Protein AF-A0A126QL13-F1 (afdb_monomer)

Solvent-accessible surface area (backbone atoms only — not comparable to full-atom values): 5500 Å² total; per-residue (Å²): 143,84,86,92,81,84,71,74,71,71,60,62,61,65,64,71,64,62,64,85,47,54,42,62,46,41,93,91,45,57,73,70,60,29,54,53,49,50,53,56,52,50,51,54,23,47,51,55,14,39,73,75,29,77,85,41,64,72,57,19,54,54,44,24,54,50,45,41,42,75,73,53,38,46,80,27,97,86,20,73,67,89,78,80,80,72,74,85,129

Secondary structure (DSSP, 8-state):
------SSHHHHHHHTT-----SEE-SS--HHHHHHHHHHHHHHHHHHHHHH-TT-HHHHHHHHHHHHHHTTPEE-TT-----------

Structure (mmCIF, N/CA/C/O backbone):
data_AF-A0A126QL13-F1
#
_entry.id   AF-A0A126QL13-F1
#
loop_
_atom_site.group_PDB
_atom_site.id
_atom_site.type_symbol
_atom_site.label_atom_id
_atom_site.label_alt_id
_atom_site.label_comp_id
_atom_site.label_asym_id
_atom_site.label_entity_id
_atom_site.label_seq_id
_atom_site.pdbx_PDB_ins_code
_atom_site.Cartn_x
_atom_site.Cartn_y
_atom_site.Cartn_z
_atom_site.occupancy
_atom_site.B_iso_or_equiv
_atom_site.auth_seq_id
_atom_site.auth_comp_id
_atom_site.auth_asym_id
_atom_site.auth_atom_id
_atom_site.pdbx_PDB_model_num
ATOM 1 N N . MET A 1 1 ? 55.341 -12.832 20.614 1.00 45.66 1 MET A N 1
ATOM 2 C CA . MET A 1 1 ? 54.413 -11.914 19.919 1.00 45.66 1 MET A CA 1
ATOM 3 C C . MET A 1 1 ? 53.752 -12.659 18.772 1.00 45.66 1 MET A C 1
ATOM 5 O O . MET A 1 1 ? 54.481 -13.091 17.890 1.00 45.66 1 MET A O 1
ATOM 9 N N . ARG A 1 2 ? 52.424 -12.830 18.801 1.00 45.56 2 ARG A N 1
ATOM 10 C CA . ARG A 1 2 ? 51.504 -12.825 17.642 1.00 45.56 2 ARG A CA 1
ATOM 11 C C . ARG A 1 2 ? 50.120 -13.261 18.130 1.00 45.56 2 ARG A C 1
ATOM 13 O O . ARG A 1 2 ? 49.826 -14.443 18.243 1.00 45.56 2 ARG A O 1
ATOM 20 N N . ASN A 1 3 ? 49.318 -12.258 18.477 1.00 44.84 3 ASN A N 1
ATOM 21 C CA . ASN A 1 3 ? 47.912 -12.387 18.835 1.00 44.84 3 ASN A CA 1
ATOM 22 C C . ASN A 1 3 ? 47.130 -12.850 17.599 1.00 44.84 3 ASN A C 1
ATOM 24 O O . ASN A 1 3 ? 47.053 -12.124 16.609 1.00 44.84 3 ASN A O 1
ATOM 28 N N . ALA A 1 4 ? 46.559 -14.051 17.647 1.00 50.72 4 ALA A N 1
ATOM 29 C CA . ALA A 1 4 ? 45.633 -14.550 16.638 1.00 50.72 4 ALA A CA 1
ATOM 30 C C . ALA A 1 4 ? 44.199 -14.152 17.026 1.00 50.72 4 ALA A C 1
ATOM 32 O O . ALA A 1 4 ? 43.439 -14.953 17.555 1.00 50.72 4 ALA A O 1
ATOM 33 N N . THR A 1 5 ? 43.834 -12.892 16.803 1.00 54.16 5 THR A N 1
ATOM 34 C CA . THR A 1 5 ? 42.474 -12.380 17.061 1.00 54.16 5 THR A CA 1
ATOM 35 C C . THR A 1 5 ? 42.004 -11.509 15.907 1.00 54.16 5 THR A C 1
ATOM 37 O O . THR A 1 5 ? 41.761 -10.327 16.097 1.00 54.16 5 THR A O 1
ATOM 40 N N . LEU A 1 6 ? 41.911 -12.056 14.693 1.00 49.75 6 LEU A N 1
ATOM 41 C CA . LEU A 1 6 ? 41.421 -11.316 13.520 1.00 49.75 6 LEU A CA 1
ATOM 42 C C . LEU A 1 6 ? 40.729 -12.238 12.481 1.00 49.75 6 LEU A C 1
ATOM 44 O O . LEU A 1 6 ? 41.215 -12.360 11.360 1.00 49.75 6 LEU A O 1
ATOM 48 N N . PRO A 1 7 ? 39.594 -12.894 12.808 1.00 48.00 7 PRO A N 1
ATOM 49 C CA . PRO A 1 7 ? 38.614 -13.124 11.736 1.00 48.00 7 PRO A CA 1
ATOM 50 C C . PRO A 1 7 ? 37.161 -12.792 12.114 1.00 48.00 7 PRO A C 1
ATOM 52 O O . PRO A 1 7 ? 36.279 -12.889 11.268 1.00 48.00 7 PRO A O 1
ATOM 55 N N . ALA A 1 8 ? 36.878 -12.373 13.352 1.00 50.47 8 ALA A N 1
ATOM 56 C CA . ALA A 1 8 ? 35.499 -12.156 13.809 1.00 50.47 8 ALA A CA 1
ATOM 57 C C . ALA A 1 8 ? 34.861 -10.842 13.307 1.00 50.47 8 ALA A C 1
ATOM 59 O O . ALA A 1 8 ? 33.640 -10.726 13.269 1.00 50.47 8 ALA A O 1
ATOM 60 N N . VAL A 1 9 ? 35.663 -9.855 12.891 1.00 50.69 9 VAL A N 1
ATOM 61 C CA . VAL A 1 9 ? 35.154 -8.520 12.514 1.00 50.69 9 VAL A CA 1
ATOM 62 C C . VAL A 1 9 ? 34.541 -8.498 11.106 1.00 50.69 9 VAL A C 1
ATOM 64 O O . VAL A 1 9 ? 33.652 -7.696 10.837 1.00 50.69 9 VAL A O 1
ATOM 67 N N . LEU A 1 10 ? 34.941 -9.404 10.208 1.00 47.72 10 LEU A N 1
ATOM 68 C CA . LEU A 1 10 ? 34.459 -9.390 8.819 1.00 47.72 10 LEU A CA 1
ATOM 69 C C . LEU A 1 10 ? 33.046 -9.971 8.641 1.00 47.72 10 LEU A C 1
ATOM 71 O O . LEU A 1 10 ? 32.380 -9.640 7.665 1.00 47.72 10 LEU A O 1
ATOM 75 N N . ILE A 1 11 ? 32.552 -10.781 9.583 1.00 53.38 11 ILE A N 1
ATOM 76 C CA . ILE A 1 11 ? 31.225 -11.417 9.470 1.00 53.38 11 ILE A CA 1
ATOM 77 C C . ILE A 1 11 ? 30.108 -10.482 9.970 1.00 53.38 11 ILE A C 1
ATOM 79 O O . ILE A 1 11 ? 28.994 -10.517 9.453 1.00 53.38 11 ILE A O 1
ATOM 83 N N . ALA A 1 12 ? 30.404 -9.573 10.906 1.00 48.75 12 ALA A N 1
ATOM 84 C CA . ALA A 1 12 ? 29.415 -8.632 11.441 1.00 48.75 12 ALA A CA 1
ATOM 85 C C . ALA A 1 12 ? 28.958 -7.572 10.416 1.00 48.75 12 ALA A C 1
ATOM 87 O O . ALA A 1 12 ? 27.823 -7.104 10.475 1.00 48.75 12 ALA A O 1
ATOM 88 N N . ALA A 1 13 ? 29.804 -7.225 9.438 1.00 48.59 13 ALA A N 1
ATOM 89 C CA . ALA A 1 13 ? 29.465 -6.244 8.405 1.00 48.59 13 ALA A CA 1
ATOM 90 C C . ALA A 1 13 ? 28.496 -6.787 7.335 1.00 48.59 13 ALA A C 1
ATOM 92 O O . ALA A 1 13 ? 27.769 -6.011 6.720 1.00 48.59 13 ALA A O 1
ATOM 93 N N . ALA A 1 14 ? 28.434 -8.109 7.132 1.00 49.66 14 ALA A N 1
ATOM 94 C CA . ALA A 1 14 ? 27.533 -8.715 6.149 1.00 49.66 14 ALA A CA 1
ATOM 95 C C . ALA A 1 14 ? 26.064 -8.744 6.617 1.00 49.66 14 ALA A C 1
ATOM 97 O O . ALA A 1 14 ? 25.159 -8.752 5.788 1.00 49.66 14 ALA A O 1
ATOM 98 N N . VAL A 1 15 ? 25.816 -8.705 7.932 1.00 51.00 15 VAL A N 1
ATOM 99 C CA . VAL A 1 15 ? 24.456 -8.717 8.511 1.00 51.00 15 VAL A CA 1
ATOM 100 C C . VAL A 1 15 ? 23.820 -7.319 8.513 1.00 51.00 15 VAL A C 1
ATOM 102 O O . VAL A 1 15 ? 22.600 -7.190 8.498 1.00 51.00 15 VAL A O 1
ATOM 105 N N . LEU A 1 16 ? 24.626 -6.253 8.449 1.00 46.88 16 LEU A N 1
ATOM 106 C CA . LEU A 1 16 ? 24.134 -4.870 8.364 1.00 46.88 16 LEU A CA 1
ATOM 107 C C . LEU A 1 16 ? 23.757 -4.437 6.938 1.00 46.88 16 LEU A C 1
ATOM 109 O O . LEU A 1 16 ? 23.149 -3.387 6.760 1.00 46.88 16 LEU A O 1
ATOM 113 N N . LEU A 1 17 ? 24.040 -5.272 5.932 1.00 46.66 17 LEU A N 1
ATOM 114 C CA . LEU A 1 17 ? 23.446 -5.181 4.592 1.00 46.66 17 LEU A CA 1
ATOM 115 C C . LEU A 1 17 ? 22.065 -5.853 4.536 1.00 46.66 17 LEU A C 1
ATOM 117 O O . LEU A 1 17 ? 21.609 -6.239 3.457 1.00 46.66 17 LEU A O 1
ATOM 121 N N . GLY A 1 18 ? 21.391 -5.987 5.685 1.00 44.66 18 GLY A N 1
ATOM 122 C CA . GLY A 1 18 ? 19.947 -6.153 5.757 1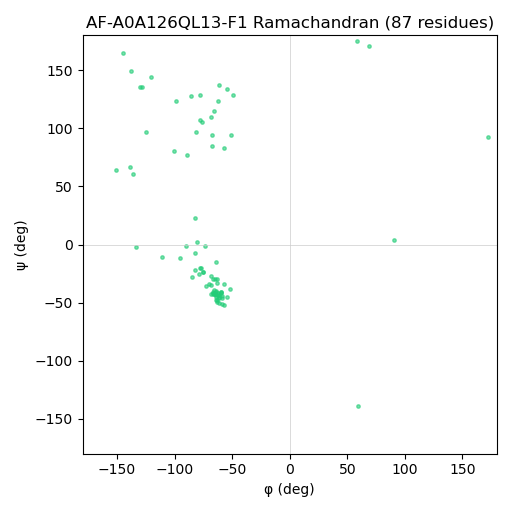.00 44.66 18 GLY A CA 1
ATOM 123 C C . GLY A 1 18 ? 19.297 -4.964 5.065 1.00 44.66 18 GLY A C 1
ATOM 124 O O . GLY A 1 18 ? 18.976 -3.960 5.696 1.00 44.66 18 GLY A O 1
ATOM 125 N N . GLY A 1 19 ? 19.197 -5.052 3.736 1.00 50.28 19 GLY A N 1
ATOM 126 C CA . GLY A 1 19 ? 18.529 -4.070 2.909 1.00 50.28 19 GLY A CA 1
ATOM 127 C C . GLY A 1 19 ? 17.180 -3.809 3.540 1.00 50.28 19 GLY A C 1
ATOM 128 O O . GLY A 1 19 ? 16.488 -4.767 3.877 1.00 50.28 19 GLY A O 1
ATOM 129 N N . CYS A 1 20 ? 16.863 -2.533 3.764 1.00 57.50 20 CYS A N 1
ATOM 130 C CA . CYS A 1 20 ? 15.573 -2.098 4.273 1.00 57.50 20 CYS A CA 1
ATOM 131 C C . CYS A 1 20 ? 14.494 -2.741 3.404 1.00 57.50 20 CYS A C 1
ATOM 133 O O . CYS A 1 20 ? 14.207 -2.275 2.297 1.00 57.50 20 CYS A O 1
ATOM 135 N N . SER A 1 21 ? 13.988 -3.881 3.858 1.00 62.41 21 SER A N 1
ATOM 136 C CA . SER A 1 21 ? 13.134 -4.726 3.062 1.00 62.41 21 SER A CA 1
ATOM 137 C C . SER A 1 21 ? 11.795 -4.009 3.069 1.00 62.41 21 SER A C 1
ATOM 139 O O . SER A 1 21 ? 11.133 -3.883 4.096 1.00 62.41 21 SER A O 1
ATOM 141 N N . LYS A 1 22 ? 11.456 -3.381 1.938 1.00 72.69 22 LYS A N 1
ATOM 142 C CA . LYS A 1 22 ? 10.201 -2.641 1.841 1.00 72.69 22 LYS A CA 1
ATOM 143 C C . LYS A 1 22 ? 9.078 -3.658 2.043 1.00 72.69 22 LYS A C 1
ATOM 145 O O . LYS A 1 22 ? 9.034 -4.647 1.307 1.00 72.69 22 LYS A O 1
ATOM 150 N N . PRO A 1 23 ? 8.184 -3.441 3.020 1.00 84.06 23 PRO A N 1
ATOM 151 C CA . PRO A 1 23 ? 7.124 -4.393 3.308 1.00 84.06 23 PRO A CA 1
ATOM 152 C C . PRO A 1 23 ? 6.030 -4.371 2.238 1.00 84.06 23 PRO A C 1
ATOM 154 O O . PRO A 1 23 ? 5.080 -5.132 2.317 1.00 84.06 23 PRO A O 1
ATOM 157 N N . TRP A 1 24 ? 6.152 -3.508 1.230 1.00 89.25 24 TRP A N 1
ATOM 158 C CA . TRP A 1 24 ? 5.212 -3.373 0.134 1.00 89.25 24 TRP A CA 1
ATOM 159 C C . TRP A 1 24 ? 5.949 -3.400 -1.192 1.00 89.25 24 TRP A C 1
ATOM 161 O O . TRP A 1 24 ? 6.992 -2.765 -1.358 1.00 89.25 24 TRP A O 1
ATOM 171 N N . THR A 1 25 ? 5.398 -4.152 -2.136 1.00 91.75 25 THR A N 1
ATOM 172 C CA . THR A 1 25 ? 5.952 -4.305 -3.484 1.00 91.75 25 THR A CA 1
ATOM 173 C C . THR A 1 25 ? 4.824 -4.255 -4.499 1.00 91.75 25 THR A C 1
ATOM 175 O O . THR A 1 25 ? 3.712 -4.679 -4.193 1.00 91.75 25 THR A O 1
ATOM 178 N N . HIS A 1 26 ? 5.115 -3.755 -5.694 1.00 91.50 26 HIS A N 1
ATOM 179 C CA . HIS A 1 26 ? 4.168 -3.697 -6.798 1.00 91.50 26 HIS A CA 1
ATOM 180 C C . HIS A 1 26 ? 4.825 -4.317 -8.036 1.00 91.50 26 HIS A C 1
ATOM 182 O O . HIS A 1 26 ? 5.999 -4.029 -8.281 1.00 91.50 26 HIS A O 1
ATOM 188 N N . PRO A 1 27 ? 4.132 -5.168 -8.813 1.00 91.25 27 PRO A N 1
ATOM 189 C CA . PRO A 1 27 ? 4.726 -5.811 -9.987 1.00 91.25 27 PRO A CA 1
ATOM 190 C C . PRO A 1 27 ? 5.142 -4.804 -11.069 1.00 91.25 27 PRO A C 1
ATOM 192 O O . PRO A 1 27 ? 6.160 -5.003 -11.730 1.00 91.25 27 PRO A O 1
ATOM 195 N N . ASP A 1 28 ? 4.393 -3.707 -11.200 1.00 92.81 28 ASP A N 1
ATOM 196 C CA . ASP A 1 28 ? 4.576 -2.732 -12.284 1.00 92.81 28 ASP A CA 1
ATOM 197 C C . ASP A 1 28 ? 5.462 -1.532 -11.917 1.00 92.81 28 ASP A C 1
ATOM 199 O O . ASP A 1 28 ? 5.869 -0.770 -12.795 1.00 92.81 28 ASP A O 1
ATOM 203 N N . TYR A 1 29 ? 5.787 -1.342 -10.631 1.00 89.50 29 TYR A N 1
ATOM 204 C CA . TYR A 1 29 ? 6.564 -0.189 -10.168 1.00 89.50 29 TYR A CA 1
ATOM 205 C C . TYR A 1 29 ? 7.854 -0.627 -9.482 1.00 89.50 29 TYR A C 1
ATOM 207 O O . TYR A 1 29 ? 7.899 -1.610 -8.747 1.00 89.50 29 TYR A O 1
ATOM 215 N N . SER A 1 30 ? 8.923 0.146 -9.673 1.00 88.12 30 SER A N 1
ATOM 216 C CA . SER A 1 30 ? 10.198 -0.077 -8.987 1.00 88.12 30 SER A CA 1
ATOM 217 C C . SER A 1 30 ? 10.898 1.243 -8.660 1.00 88.12 30 SER A C 1
ATOM 219 O O . SER A 1 30 ? 10.532 2.304 -9.172 1.00 88.12 30 SER A O 1
ATOM 221 N N . GLY A 1 31 ? 11.894 1.188 -7.770 1.00 86.69 31 GLY A N 1
ATOM 222 C CA . GLY A 1 31 ? 12.710 2.350 -7.408 1.00 86.69 31 GLY A CA 1
ATOM 223 C C . GLY A 1 31 ? 11.895 3.513 -6.829 1.00 86.69 31 GLY A C 1
ATOM 224 O O . GLY A 1 31 ? 10.977 3.306 -6.038 1.00 86.69 31 GLY A O 1
ATOM 225 N N . SER A 1 32 ? 12.235 4.738 -7.234 1.00 89.44 32 SER A N 1
ATOM 226 C CA . SER 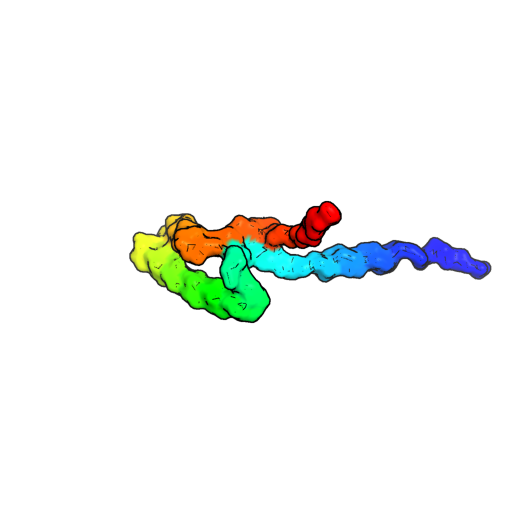A 1 32 ? 11.574 5.966 -6.770 1.00 89.44 32 SER A CA 1
ATOM 227 C C . SER A 1 32 ? 10.122 6.091 -7.234 1.00 89.44 32 SER A C 1
ATOM 229 O O . SER A 1 32 ? 9.308 6.672 -6.521 1.00 89.44 32 SER A O 1
ATOM 231 N N . LEU A 1 33 ? 9.778 5.526 -8.397 1.00 89.94 33 LEU A N 1
ATOM 232 C CA . LEU A 1 33 ? 8.400 5.509 -8.889 1.00 89.94 33 LEU A CA 1
ATOM 233 C C . LEU A 1 33 ? 7.508 4.657 -7.981 1.00 89.94 33 LEU A C 1
ATOM 235 O O . LEU A 1 33 ? 6.406 5.082 -7.648 1.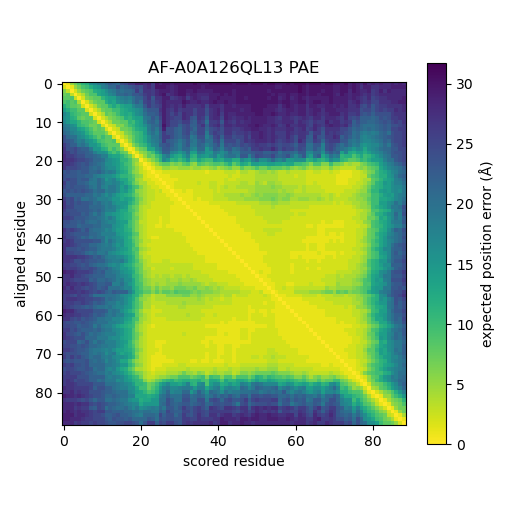00 89.94 33 LEU A O 1
ATOM 239 N N . ALA A 1 34 ? 8.000 3.494 -7.538 1.00 91.31 34 ALA A N 1
ATOM 240 C CA . ALA A 1 34 ? 7.286 2.686 -6.552 1.00 91.31 34 ALA A CA 1
ATOM 241 C C . ALA A 1 34 ? 7.078 3.455 -5.244 1.00 91.31 34 ALA A C 1
ATOM 243 O O . ALA A 1 34 ? 5.989 3.412 -4.693 1.00 91.31 34 ALA A O 1
ATOM 244 N N . ASP A 1 35 ? 8.070 4.211 -4.774 1.00 90.50 35 ASP A N 1
ATOM 245 C CA . ASP A 1 35 ? 7.931 4.992 -3.537 1.00 90.50 35 ASP A CA 1
ATOM 246 C C . ASP A 1 35 ? 6.908 6.121 -3.666 1.00 90.50 35 ASP A C 1
ATOM 248 O O . ASP A 1 35 ? 6.112 6.356 -2.755 1.00 90.50 35 ASP A O 1
ATOM 252 N N . GLN A 1 36 ? 6.899 6.803 -4.812 1.00 94.75 36 GLN A N 1
ATOM 253 C CA . GLN A 1 36 ? 5.911 7.836 -5.097 1.00 94.75 36 GLN A CA 1
ATOM 254 C C . GLN A 1 36 ? 4.499 7.249 -5.164 1.00 94.75 36 GLN A C 1
ATOM 256 O O . GLN A 1 36 ? 3.591 7.787 -4.532 1.00 94.75 36 GLN A O 1
ATOM 261 N N . LYS A 1 37 ? 4.328 6.142 -5.897 1.00 96.12 37 LYS A N 1
ATOM 262 C CA . LYS A 1 37 ? 3.030 5.482 -6.054 1.00 96.12 37 LYS A CA 1
ATOM 263 C C . LYS A 1 37 ? 2.528 4.880 -4.755 1.00 96.12 37 LYS A C 1
ATOM 265 O O . LYS A 1 37 ? 1.386 5.118 -4.392 1.00 96.12 37 LYS A O 1
ATOM 270 N N . PHE A 1 38 ? 3.406 4.235 -3.993 1.00 94.94 38 PHE A N 1
ATOM 271 C CA . PHE A 1 38 ? 3.071 3.721 -2.673 1.00 94.94 38 PHE A CA 1
ATOM 272 C C . PHE A 1 38 ? 2.504 4.821 -1.776 1.00 94.94 38 PHE A C 1
ATOM 274 O O . PHE A 1 38 ? 1.482 4.613 -1.137 1.00 94.94 38 PHE A O 1
ATOM 281 N N . LYS A 1 39 ? 3.136 6.001 -1.760 1.00 95.38 39 LYS A N 1
ATOM 282 C CA . LYS A 1 39 ? 2.680 7.137 -0.952 1.00 95.38 39 LYS A CA 1
ATOM 283 C C . LYS A 1 39 ? 1.317 7.674 -1.401 1.00 95.38 39 LYS A C 1
ATOM 285 O O . LYS A 1 39 ? 0.501 8.036 -0.560 1.00 95.38 39 LYS A O 1
ATOM 290 N N . GLU A 1 40 ? 1.092 7.781 -2.707 1.00 97.25 40 GLU A N 1
ATOM 291 C CA . GLU A 1 40 ? -0.183 8.230 -3.283 1.00 97.25 40 GLU A CA 1
ATOM 292 C C . GLU A 1 40 ? -1.323 7.256 -2.936 1.00 97.25 40 GLU A C 1
ATOM 294 O O . GLU A 1 40 ? -2.366 7.655 -2.404 1.00 97.25 40 GLU A O 1
ATOM 299 N N . ASP A 1 41 ? -1.080 5.967 -3.161 1.00 97.12 41 ASP A N 1
ATOM 300 C CA . ASP A 1 41 ? -2.042 4.892 -2.942 1.00 97.12 41 ASP A CA 1
ATOM 301 C C . ASP A 1 41 ? -2.331 4.698 -1.449 1.00 97.12 41 ASP A C 1
ATOM 303 O O . ASP A 1 41 ? -3.493 4.604 -1.045 1.00 97.12 41 ASP A O 1
ATOM 307 N N . SER A 1 42 ? -1.297 4.734 -0.599 1.00 96.38 42 SER A N 1
ATOM 308 C CA . SER A 1 42 ? -1.455 4.569 0.847 1.00 96.38 42 SER A CA 1
ATOM 309 C C . SER A 1 42 ? -2.303 5.681 1.453 1.00 96.38 42 SER A C 1
ATOM 311 O O . SER A 1 42 ? -3.196 5.397 2.246 1.00 96.38 42 SER A O 1
ATOM 313 N N . LEU A 1 43 ? -2.083 6.937 1.051 1.00 97.38 43 LEU A N 1
ATOM 314 C CA . LEU A 1 43 ? -2.889 8.069 1.518 1.00 97.38 43 LEU A CA 1
ATOM 315 C C . LEU A 1 43 ? -4.356 7.907 1.116 1.00 97.38 43 LEU A C 1
ATOM 317 O O . LEU A 1 43 ? -5.253 8.110 1.935 1.00 97.38 43 LEU A O 1
ATOM 321 N N . THR A 1 44 ? -4.604 7.492 -0.125 1.00 96.94 44 THR A N 1
ATOM 322 C CA . THR A 1 44 ? -5.965 7.245 -0.614 1.00 96.94 44 THR A CA 1
ATOM 323 C C . THR A 1 44 ? -6.649 6.145 0.202 1.00 96.94 44 THR A C 1
ATOM 325 O O . THR A 1 44 ? -7.783 6.315 0.658 1.00 96.94 44 THR A O 1
ATOM 328 N N . CYS A 1 45 ? -5.951 5.036 0.451 1.00 96.56 45 CYS A N 1
ATOM 329 C CA . CYS A 1 45 ? -6.475 3.921 1.231 1.00 96.56 45 CYS A CA 1
ATOM 330 C C . CYS A 1 45 ? -6.677 4.259 2.717 1.00 96.56 45 CYS A C 1
ATOM 332 O O . CYS A 1 45 ? -7.637 3.777 3.321 1.00 96.56 45 CYS A O 1
ATOM 334 N N . GLU A 1 46 ? -5.818 5.089 3.315 1.00 96.12 46 GLU A N 1
ATOM 335 C CA . GLU A 1 46 ? -5.971 5.575 4.693 1.00 96.12 46 GLU A CA 1
ATOM 336 C C . GLU A 1 46 ? -7.225 6.435 4.853 1.00 96.12 46 GLU A C 1
ATOM 338 O O . GLU A 1 46 ? -7.990 6.224 5.797 1.00 96.12 46 GLU A O 1
ATOM 343 N N . VAL A 1 47 ? -7.473 7.357 3.915 1.00 96.19 47 VAL A N 1
ATOM 344 C CA . VAL A 1 47 ? -8.681 8.195 3.916 1.00 96.19 47 VAL A CA 1
ATOM 345 C C . VAL A 1 47 ? -9.928 7.324 3.797 1.00 96.19 47 VAL A C 1
ATOM 347 O O . VAL A 1 47 ? -10.802 7.407 4.656 1.00 96.19 47 VAL A O 1
ATOM 350 N N . GLN A 1 48 ? -9.981 6.411 2.821 1.00 94.25 48 GLN A N 1
ATOM 351 C CA . GLN A 1 48 ? -11.132 5.513 2.654 1.00 94.25 48 GLN A CA 1
ATOM 352 C C . GLN A 1 48 ? -11.381 4.635 3.887 1.00 94.25 48 GLN A C 1
ATOM 354 O O . GLN A 1 48 ? -12.525 4.413 4.289 1.00 94.25 48 GLN A O 1
ATOM 359 N N . ALA A 1 49 ? -10.316 4.111 4.497 1.00 95.31 49 ALA A N 1
ATOM 360 C CA . ALA A 1 49 ? -10.416 3.320 5.715 1.00 95.31 49 ALA A CA 1
ATOM 361 C C . ALA A 1 49 ? -10.932 4.162 6.893 1.00 95.31 49 ALA A C 1
ATOM 363 O O . ALA A 1 49 ? -11.788 3.695 7.648 1.00 95.31 49 ALA A O 1
ATOM 364 N N . GLY A 1 50 ? -10.435 5.393 7.031 1.00 94.38 50 GLY A N 1
ATOM 365 C CA . GLY A 1 50 ? -10.854 6.351 8.048 1.00 94.38 50 GLY A CA 1
ATOM 366 C C . GLY A 1 50 ? -12.313 6.778 7.9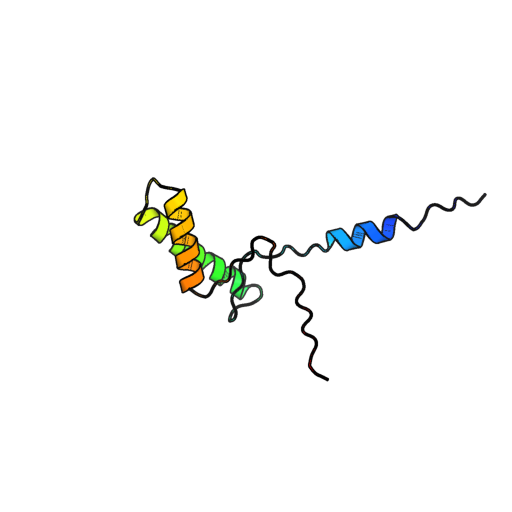04 1.00 94.38 50 GLY A C 1
ATOM 367 O O . GLY A 1 50 ? -13.034 6.793 8.897 1.00 94.38 5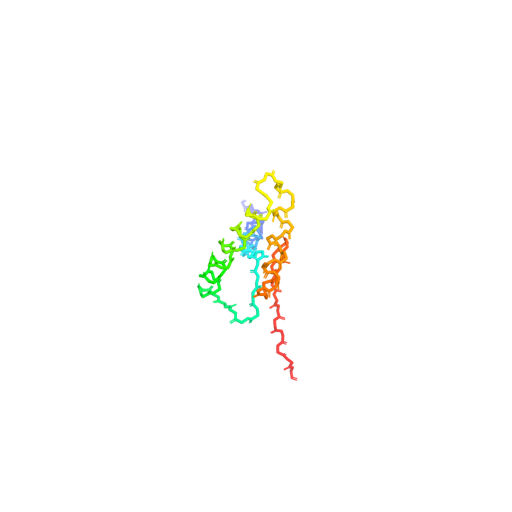0 GLY A O 1
ATOM 368 N N . GLU A 1 51 ? -12.772 7.052 6.684 1.00 94.25 51 GLU A N 1
ATOM 369 C CA . GLU A 1 51 ? -14.163 7.421 6.395 1.00 94.25 51 GLU A CA 1
ATOM 370 C C . GLU A 1 51 ? -15.134 6.264 6.656 1.00 94.25 51 GLU A C 1
ATOM 372 O O . GLU A 1 51 ? -16.193 6.464 7.248 1.00 94.25 51 GLU A O 1
ATOM 377 N N . ALA A 1 52 ? -14.761 5.038 6.272 1.00 93.31 52 ALA A N 1
ATOM 378 C CA . ALA A 1 52 ? -15.594 3.859 6.498 1.00 93.31 52 ALA A CA 1
ATOM 379 C C . ALA A 1 52 ? -15.682 3.461 7.982 1.00 93.31 52 ALA A C 1
ATOM 381 O O . ALA A 1 52 ? -16.709 2.951 8.431 1.00 93.31 52 ALA A O 1
ATOM 382 N N . PHE A 1 53 ? -14.603 3.661 8.747 1.00 94.31 53 PHE A N 1
ATOM 383 C CA . PHE A 1 53 ? -14.482 3.186 10.128 1.00 94.31 53 PHE A CA 1
ATOM 384 C C . PHE A 1 53 ? -13.822 4.221 11.050 1.00 94.31 53 PHE A C 1
ATOM 386 O O . PHE A 1 53 ? -12.743 3.950 11.572 1.00 94.31 53 PHE A O 1
ATOM 393 N N . PRO A 1 54 ? -14.433 5.380 11.338 1.00 90.12 54 PRO A N 1
ATOM 394 C CA . PRO A 1 54 ? -13.755 6.535 11.950 1.00 90.12 54 PRO A CA 1
ATOM 395 C C . PRO A 1 54 ? -13.079 6.272 13.304 1.00 90.12 54 PRO A C 1
ATOM 397 O O . PRO A 1 54 ? -12.019 6.833 13.582 1.00 90.12 54 PRO A O 1
ATOM 400 N N . LEU A 1 55 ? -13.644 5.390 14.133 1.00 92.94 55 LEU A N 1
ATOM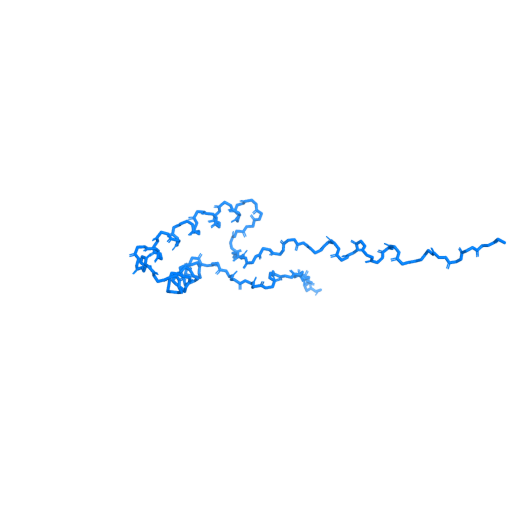 401 C CA . LEU A 1 55 ? -13.135 5.096 15.482 1.00 92.94 55 LEU A CA 1
ATOM 402 C C . LEU A 1 55 ? -12.538 3.687 15.625 1.00 92.94 55 LEU A C 1
ATOM 404 O O . LEU A 1 55 ? -11.881 3.384 16.619 1.00 92.94 55 LEU A O 1
ATOM 408 N N . GLU A 1 56 ? -12.731 2.810 14.640 1.00 94.19 56 GLU A N 1
ATOM 409 C CA . GLU A 1 56 ? -12.389 1.392 14.758 1.00 94.19 56 GLU A CA 1
ATOM 410 C C . GLU A 1 56 ? -11.057 1.077 14.073 1.00 94.19 56 GLU A C 1
ATOM 412 O O . GLU A 1 56 ? -11.021 0.551 12.961 1.00 94.19 56 GLU A O 1
ATOM 417 N N . LYS A 1 57 ? -9.940 1.357 14.756 1.00 90.69 57 LYS A N 1
ATOM 418 C CA . LYS A 1 57 ? -8.579 1.184 14.208 1.00 90.69 57 LYS A CA 1
ATOM 419 C C . LYS A 1 57 ? -8.307 -0.198 13.610 1.00 90.69 57 LYS A C 1
ATOM 421 O O . LYS A 1 57 ? -7.692 -0.287 12.557 1.00 90.69 57 LYS A O 1
ATOM 426 N N . GLN A 1 58 ? -8.821 -1.266 14.217 1.00 93.38 58 GLN A N 1
ATOM 427 C CA . GLN A 1 58 ? -8.672 -2.625 13.680 1.00 93.38 58 GLN A CA 1
ATOM 428 C C . GLN A 1 58 ? -9.368 -2.798 12.320 1.00 93.38 58 GLN A C 1
ATOM 430 O O . GLN A 1 58 ? -8.815 -3.404 11.400 1.00 93.38 58 GLN A O 1
ATOM 435 N N . LYS A 1 59 ? -10.569 -2.227 12.161 1.00 93.56 59 LYS A N 1
ATOM 436 C CA . LYS A 1 59 ? -11.295 -2.253 10.887 1.00 93.56 59 LYS A CA 1
ATOM 437 C C . LYS A 1 59 ? -10.658 -1.319 9.859 1.00 93.56 59 LYS A C 1
ATOM 439 O O . LYS A 1 59 ? -10.587 -1.704 8.695 1.00 93.56 59 LYS A O 1
ATOM 444 N N . GLN A 1 60 ? -10.127 -0.167 10.287 1.00 94.00 60 GLN A N 1
ATOM 445 C CA . GLN A 1 60 ? -9.333 0.715 9.423 1.00 94.00 60 GLN A CA 1
ATOM 446 C C . GLN A 1 60 ? -8.132 -0.038 8.839 1.00 94.00 60 GLN A C 1
ATOM 448 O O . GLN A 1 60 ? -7.991 -0.096 7.622 1.00 94.00 60 GLN A O 1
ATOM 453 N N . SER A 1 61 ? -7.326 -0.697 9.679 1.00 92.88 61 SER A N 1
ATOM 454 C CA . SER A 1 61 ? -6.158 -1.465 9.227 1.00 92.88 61 SER A CA 1
ATOM 455 C C . SER A 1 61 ? -6.542 -2.565 8.240 1.00 92.88 61 SER A C 1
ATOM 457 O O . SER A 1 61 ? -5.915 -2.704 7.193 1.00 92.88 61 SER A O 1
ATOM 459 N N . LYS A 1 62 ? -7.614 -3.319 8.521 1.00 94.62 62 LYS A N 1
ATOM 460 C CA . LYS A 1 62 ? -8.105 -4.345 7.592 1.00 94.62 62 LYS A CA 1
ATOM 461 C C . LYS A 1 62 ? -8.534 -3.737 6.254 1.00 94.62 62 LYS A C 1
ATOM 463 O O . LYS A 1 62 ? -8.187 -4.273 5.205 1.00 94.62 62 LYS A O 1
ATOM 468 N N . ARG A 1 63 ? -9.276 -2.625 6.279 1.00 95.38 63 ARG A N 1
ATOM 469 C CA . ARG A 1 63 ? -9.748 -1.951 5.063 1.00 95.38 63 ARG A CA 1
ATOM 470 C C . ARG A 1 63 ? -8.594 -1.374 4.247 1.00 95.38 63 ARG A C 1
ATOM 472 O O . ARG A 1 63 ? -8.614 -1.506 3.028 1.00 95.38 63 ARG A O 1
ATOM 479 N N . PHE A 1 64 ? -7.590 -0.813 4.912 1.00 96.44 64 PHE A N 1
ATOM 480 C CA . PHE A 1 64 ? -6.360 -0.334 4.292 1.00 96.44 64 PHE A CA 1
ATOM 481 C C . PHE A 1 64 ? -5.626 -1.462 3.559 1.00 96.44 64 PHE A C 1
ATOM 483 O O . PHE A 1 64 ? -5.332 -1.323 2.376 1.00 96.44 64 PHE A O 1
ATOM 490 N N .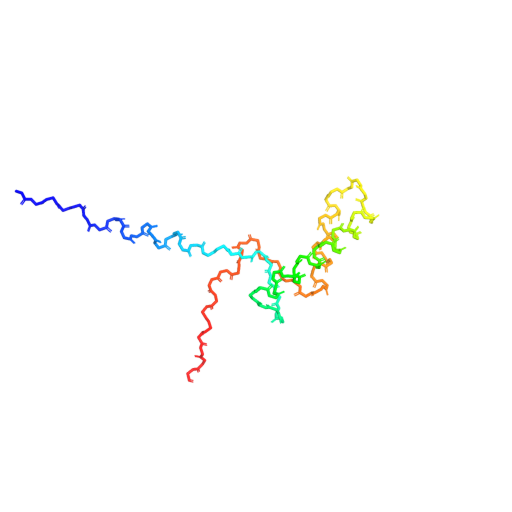 LEU A 1 65 ? -5.395 -2.603 4.222 1.00 95.38 65 LEU A N 1
ATOM 491 C CA . LEU A 1 65 ? -4.715 -3.750 3.607 1.00 95.38 65 LEU A CA 1
ATOM 492 C C . LEU A 1 65 ? -5.462 -4.270 2.373 1.00 95.38 65 LEU A C 1
ATOM 494 O O . LEU A 1 65 ? -4.834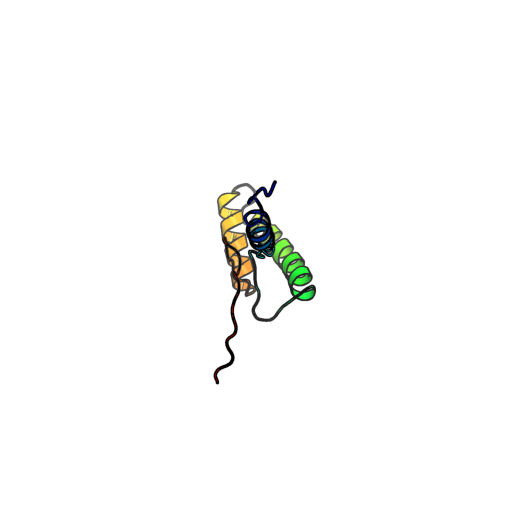 -4.570 1.362 1.00 95.38 65 LEU A O 1
ATOM 498 N N . MET A 1 66 ? -6.795 -4.345 2.446 1.00 96.44 66 MET A N 1
ATOM 499 C CA . MET A 1 66 ? -7.622 -4.727 1.298 1.00 96.44 66 MET A CA 1
ATOM 500 C C . MET A 1 66 ? -7.493 -3.719 0.154 1.00 96.44 66 MET A C 1
ATOM 502 O O . MET A 1 66 ? -7.226 -4.124 -0.966 1.00 96.44 66 MET A O 1
ATOM 506 N N . CYS A 1 67 ? -7.602 -2.420 0.442 1.00 97.38 67 CYS A N 1
ATOM 507 C CA . CYS A 1 67 ? -7.469 -1.364 -0.562 1.00 97.38 67 CYS A CA 1
ATOM 508 C C . CYS A 1 67 ? -6.100 -1.396 -1.260 1.00 97.38 67 CYS A C 1
ATOM 510 O O . CYS A 1 67 ? -6.032 -1.375 -2.484 1.00 97.38 67 CYS A O 1
ATOM 512 N N . MET A 1 68 ? -5.011 -1.535 -0.500 1.00 96.94 68 MET A N 1
ATOM 513 C CA . MET A 1 68 ? -3.667 -1.655 -1.072 1.00 96.94 68 MET A CA 1
ATOM 514 C C . MET A 1 68 ? -3.534 -2.907 -1.950 1.00 96.94 68 MET A C 1
ATOM 516 O O . MET A 1 68 ? -2.968 -2.835 -3.039 1.00 96.94 68 MET A O 1
ATOM 520 N N . SER A 1 69 ? -4.097 -4.039 -1.516 1.00 96.25 69 SER A N 1
ATOM 521 C CA . SER A 1 69 ? -4.123 -5.272 -2.311 1.00 96.25 69 SER A CA 1
ATOM 522 C C . SER A 1 69 ? -4.941 -5.126 -3.597 1.00 96.25 69 SER A C 1
ATOM 524 O O . SER A 1 69 ? -4.522 -5.641 -4.631 1.00 96.25 69 SER A O 1
ATOM 526 N N . ASP A 1 70 ? -6.078 -4.428 -3.551 1.00 96.88 70 ASP A N 1
ATOM 527 C CA . ASP A 1 70 ? -6.927 -4.154 -4.719 1.00 96.88 70 ASP A CA 1
ATOM 528 C C . ASP A 1 70 ? -6.201 -3.261 -5.741 1.00 96.88 70 ASP A C 1
ATOM 530 O O . ASP A 1 70 ? -6.406 -3.393 -6.947 1.00 96.88 70 ASP A O 1
ATOM 534 N N . LEU A 1 71 ? -5.300 -2.394 -5.265 1.00 96.00 71 LEU A N 1
ATOM 535 C CA . LEU A 1 71 ? -4.405 -1.573 -6.085 1.00 96.00 71 LEU A CA 1
ATOM 536 C C . LEU A 1 71 ? -3.163 -2.330 -6.591 1.00 96.00 71 LEU A C 1
ATOM 538 O O . LEU A 1 71 ? -2.326 -1.729 -7.252 1.00 96.00 71 LEU A O 1
ATOM 542 N N . GLY A 1 72 ? -3.027 -3.629 -6.301 1.00 95.44 72 GLY A N 1
ATOM 543 C CA . GLY A 1 72 ? -1.924 -4.466 -6.789 1.00 95.44 72 GLY A CA 1
ATOM 544 C C . GLY A 1 72 ? -0.693 -4.512 -5.879 1.00 95.44 72 GLY A C 1
ATOM 545 O O . GLY A 1 72 ? 0.306 -5.158 -6.217 1.00 95.44 72 GLY A O 1
ATOM 546 N N . TRP A 1 73 ? -0.742 -3.880 -4.702 1.00 95.38 73 TRP A N 1
ATOM 547 C CA . TRP A 1 73 ? 0.350 -3.935 -3.735 1.00 95.38 73 TRP A CA 1
ATOM 548 C C . TRP A 1 73 ? 0.353 -5.253 -2.961 1.00 95.38 73 TRP A C 1
ATOM 550 O O . TRP A 1 73 ? -0.627 -5.649 -2.338 1.00 95.38 73 TRP A O 1
ATOM 560 N N . SER A 1 74 ? 1.507 -5.912 -2.938 1.00 92.38 74 SER A N 1
ATOM 561 C CA . SER A 1 74 ? 1.743 -7.126 -2.157 1.00 92.38 74 SER A CA 1
ATOM 562 C C . SER A 1 74 ? 2.457 -6.791 -0.852 1.00 92.38 74 SER A C 1
ATOM 564 O O . SER A 1 74 ? 3.546 -6.204 -0.880 1.00 92.38 74 SER A O 1
ATOM 566 N N . TYR A 1 75 ? 1.845 -7.179 0.271 1.00 90.31 75 TYR A N 1
ATOM 567 C CA . TYR A 1 75 ? 2.391 -6.998 1.615 1.00 90.31 75 TYR A CA 1
ATOM 568 C C . TYR A 1 75 ? 3.318 -8.153 2.009 1.00 90.31 75 TYR A C 1
ATOM 570 O O . TYR A 1 75 ? 2.928 -9.318 1.964 1.00 90.31 75 TYR A O 1
ATOM 578 N N . HIS A 1 76 ? 4.523 -7.814 2.452 1.00 86.69 76 HIS A N 1
ATOM 579 C CA . HIS A 1 76 ? 5.558 -8.721 2.934 1.00 86.69 76 HIS A CA 1
ATOM 580 C C . HIS A 1 76 ? 5.964 -8.269 4.343 1.00 86.69 76 HIS A C 1
ATOM 582 O O . HIS A 1 76 ? 6.772 -7.351 4.465 1.00 86.69 76 HIS A O 1
ATOM 588 N N . PRO A 1 77 ? 5.425 -8.862 5.422 1.00 73.56 77 PRO A N 1
ATOM 589 C CA . PRO A 1 77 ? 5.705 -8.414 6.792 1.00 73.56 77 PRO A CA 1
ATOM 590 C C . PRO A 1 77 ? 7.187 -8.553 7.183 1.00 73.56 77 PRO A C 1
ATOM 592 O O . PRO A 1 77 ? 7.700 -7.727 7.927 1.00 73.56 77 PRO A O 1
ATOM 595 N N . GLU A 1 78 ? 7.884 -9.536 6.609 1.00 70.19 78 GLU A N 1
ATOM 596 C CA . GLU A 1 78 ? 9.336 -9.751 6.762 1.00 70.19 78 GLU A CA 1
ATOM 597 C C . GLU A 1 78 ? 10.161 -9.004 5.681 1.00 70.19 78 GLU A C 1
ATOM 599 O O . GLU A 1 78 ? 11.394 -9.046 5.635 1.00 70.19 78 GLU A O 1
ATOM 604 N N . GLY A 1 79 ? 9.461 -8.313 4.775 1.00 62.66 79 GLY A N 1
ATOM 605 C CA . GLY A 1 79 ? 9.968 -7.715 3.546 1.00 62.66 79 GLY A CA 1
ATOM 606 C C . GLY A 1 79 ? 10.396 -8.731 2.475 1.00 62.66 79 GLY A C 1
ATOM 607 O O . GLY A 1 79 ? 10.415 -9.937 2.697 1.00 62.66 79 GLY A O 1
ATOM 608 N N . GLN A 1 80 ? 10.685 -8.247 1.259 1.00 58.00 80 GLN A N 1
ATOM 609 C CA . GLN A 1 80 ? 10.753 -9.091 0.047 1.00 58.00 80 GLN A CA 1
ATOM 610 C C . GLN A 1 80 ? 11.862 -10.172 0.053 1.00 58.00 80 GLN A C 1
ATOM 612 O O . GLN A 1 80 ? 11.830 -11.086 -0.770 1.00 58.00 80 GLN A O 1
ATOM 617 N N . GLY A 1 81 ? 12.847 -10.088 0.956 1.00 53.59 81 GLY A N 1
ATOM 618 C CA . GLY A 1 81 ? 14.059 -10.910 0.896 1.00 53.59 81 GLY A CA 1
ATOM 619 C C . GLY A 1 81 ? 14.845 -10.717 -0.415 1.00 53.59 81 GLY A C 1
ATOM 620 O O . GLY A 1 81 ? 14.433 -10.003 -1.331 1.00 53.59 81 GLY A O 1
ATOM 621 N N . PHE A 1 82 ? 16.019 -11.341 -0.530 1.00 45.38 82 PHE A N 1
ATOM 622 C CA . PHE A 1 82 ? 16.779 -11.330 -1.784 1.00 45.38 82 PHE A CA 1
ATOM 623 C C . PHE A 1 82 ? 16.166 -12.332 -2.770 1.00 45.38 82 PHE A C 1
ATOM 625 O O . PHE A 1 82 ? 16.327 -13.542 -2.618 1.00 45.38 82 PHE A O 1
ATOM 632 N N . THR A 1 83 ? 15.488 -11.850 -3.814 1.00 48.91 83 THR A N 1
ATOM 633 C CA . THR A 1 83 ? 15.087 -12.704 -4.939 1.00 48.91 83 THR A CA 1
ATOM 634 C C . THR A 1 83 ? 16.273 -12.874 -5.890 1.00 48.91 83 THR A C 1
ATOM 636 O O . THR A 1 83 ? 16.548 -12.033 -6.745 1.00 48.91 83 THR A O 1
ATOM 639 N N . PHE A 1 84 ? 17.008 -13.981 -5.755 1.00 44.75 84 PHE A N 1
ATOM 640 C C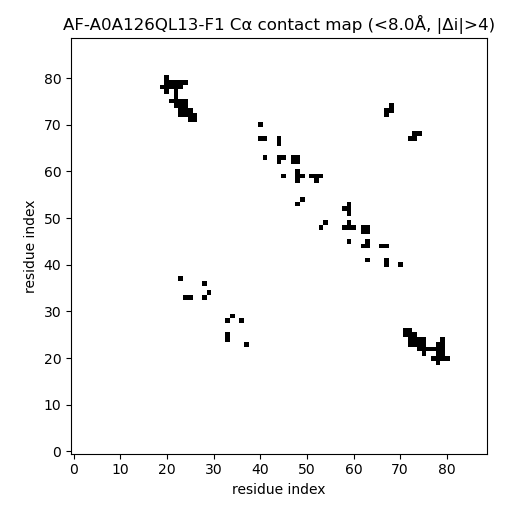A . PHE A 1 84 ? 17.976 -14.387 -6.773 1.00 44.75 84 PHE A CA 1
ATOM 641 C C . PHE A 1 84 ? 17.204 -14.775 -8.038 1.00 44.75 84 PHE A C 1
ATOM 643 O O . PHE A 1 84 ? 16.748 -15.908 -8.177 1.00 44.75 84 PHE A O 1
ATOM 650 N N . ARG A 1 85 ? 17.035 -13.836 -8.978 1.00 44.62 85 ARG A N 1
ATOM 651 C CA . ARG A 1 85 ? 16.625 -14.170 -10.347 1.00 44.62 85 ARG A CA 1
ATOM 652 C C . ARG A 1 85 ? 17.767 -14.938 -11.009 1.00 44.62 85 ARG A C 1
ATOM 654 O O . ARG A 1 85 ? 18.602 -14.352 -11.696 1.00 44.62 85 ARG A O 1
ATOM 661 N N . THR A 1 86 ? 17.833 -16.248 -10.800 1.00 44.22 86 THR A N 1
ATOM 662 C CA . THR A 1 86 ? 18.661 -17.109 -11.639 1.00 44.22 86 THR A CA 1
ATOM 663 C C . THR A 1 86 ? 18.020 -17.120 -13.027 1.00 44.22 86 THR A C 1
ATOM 665 O O . THR A 1 86 ? 16.913 -17.618 -13.220 1.00 44.22 86 THR A O 1
ATOM 668 N N . LYS A 1 87 ? 18.672 -16.482 -14.009 1.00 35.94 87 LYS A N 1
ATOM 669 C CA . LYS A 1 87 ? 18.311 -16.678 -15.420 1.00 35.94 87 LYS A CA 1
ATOM 670 C C . LYS A 1 87 ? 18.359 -18.188 -15.711 1.00 35.94 87 LYS A C 1
ATOM 672 O O . LYS A 1 87 ? 19.348 -18.813 -15.316 1.00 35.94 87 LYS A O 1
ATOM 677 N N . PRO A 1 88 ? 17.351 -18.777 -16.380 1.00 56.66 88 PRO A N 1
ATOM 678 C CA . PRO A 1 88 ? 17.480 -20.140 -16.870 1.00 56.66 88 PRO A CA 1
ATOM 679 C C . PRO A 1 88 ? 18.639 -20.190 -17.875 1.00 56.66 88 PRO A C 1
ATOM 681 O O . PRO A 1 88 ? 18.840 -19.248 -18.647 1.00 56.66 88 PRO A O 1
ATOM 684 N N . ARG A 1 89 ? 19.442 -21.245 -17.748 1.00 48.16 89 ARG A N 1
ATOM 685 C CA . ARG A 1 89 ? 20.658 -21.501 -18.521 1.00 48.16 89 ARG A CA 1
ATOM 686 C C . ARG A 1 89 ? 20.325 -21.985 -19.925 1.00 48.16 89 ARG A C 1
ATOM 688 O O . ARG A 1 89 ? 19.333 -22.735 -20.043 1.00 48.16 89 ARG A O 1
#

Mean predicted aligned error: 12.65 Å

Radius of gyration: 20.26 Å; Cα contacts (8 Å, |Δi|>4): 64; chains: 1; bounding box: 70×30×38 Å

Nearest PDB structures (foldseek):
  2hr9-assembly1_A  TM=4.496E-01  e=2.972E+00  Homo sapiens

Foldseek 3Di:
DDDPDPDPPVVVVVVVPPPPQPQKDAPVDDDVRCVVVCVVQLVVLLVVLCVVPVPDVVSSVVSSVVSCVVVRIDGHPSHDPDDPPPDDD

Organism: NCBI:txid1716143

Sequence (89 aa):
MRNATLPAVLIAAAVLLGGCSKPWTHPDYSGSLADQKFKEDSLTCEVQAGEAFPLEKQKQSKRFLMCMSDLGWSYHPEGQGFTFRTKPR

pLDDT: mean 77.05, std 21.25, range [35.94, 97.38]